Protein AF-A0A8R1E950-F1 (afdb_monomer_lite)

Foldseek 3Di:
DPPLVVVVVVVPDPDSVVSVLVVLVVDQKDFAWDADPVGDIDGQFIKGWAFDDDDDQDPVLVVDDDPVVSVVSVVVSVVVVVCCVVPPPGTDIGTQWGQDPNDIAGDDDRDPVVLVVVLVPDDPVVNVVVVVVCCVRPVDDD

Structure (mmCIF, N/CA/C/O backbone):
data_AF-A0A8R1E950-F1
#
_entry.id   AF-A0A8R1E950-F1
#
loop_
_atom_site.group_PDB
_atom_site.id
_atom_site.type_symbol
_atom_site.label_atom_id
_atom_site.label_alt_id
_atom_site.label_comp_id
_atom_site.label_asym_id
_atom_site.label_entity_id
_atom_site.label_seq_id
_atom_site.pdbx_PDB_ins_code
_atom_site.Cartn_x
_atom_site.Cartn_y
_atom_site.Cartn_z
_atom_site.occupancy
_atom_site.B_iso_or_equiv
_atom_site.auth_seq_id
_atom_site.auth_comp_id
_atom_site.auth_asym_id
_atom_site.auth_atom_id
_atom_site.pdbx_PDB_model_num
ATOM 1 N N . MET A 1 1 ? -8.400 9.893 -4.480 1.00 47.25 1 MET A N 1
ATOM 2 C CA . MET A 1 1 ? -8.849 10.950 -5.426 1.00 47.25 1 MET A CA 1
ATOM 3 C C . MET A 1 1 ? -9.163 12.316 -4.786 1.00 47.25 1 MET A C 1
ATOM 5 O O . MET A 1 1 ? -9.487 13.234 -5.526 1.00 47.25 1 MET A O 1
ATOM 9 N N . SER A 1 2 ? -9.048 12.516 -3.461 1.00 56.31 2 SER A N 1
ATOM 10 C CA . SER A 1 2 ? -9.274 13.847 -2.852 1.00 56.31 2 SER A CA 1
ATOM 11 C C . SER A 1 2 ? -7.984 14.655 -2.662 1.00 56.31 2 SER A C 1
ATOM 13 O O . SER A 1 2 ? -7.975 15.845 -2.946 1.00 56.31 2 SER A O 1
ATOM 15 N N . LEU A 1 3 ? -6.888 14.024 -2.225 1.00 56.16 3 LEU A N 1
ATOM 16 C CA . LEU A 1 3 ? -5.656 14.736 -1.859 1.00 56.16 3 LEU A CA 1
ATOM 17 C C . LEU A 1 3 ? -4.929 15.334 -3.076 1.00 56.16 3 LEU A C 1
ATOM 19 O O . LEU A 1 3 ? -4.612 16.517 -3.070 1.00 56.16 3 LEU A O 1
ATOM 23 N N . ARG A 1 4 ? -4.790 14.556 -4.160 1.00 49.69 4 ARG A N 1
ATOM 24 C CA . ARG A 1 4 ? -4.280 15.016 -5.466 1.00 49.69 4 ARG A CA 1
ATOM 25 C C . ARG A 1 4 ? -4.994 16.287 -5.948 1.00 49.69 4 ARG A C 1
ATOM 27 O O . ARG A 1 4 ? -4.354 17.270 -6.301 1.00 49.69 4 ARG A O 1
ATOM 34 N N . ASN A 1 5 ? -6.327 16.285 -5.920 1.00 52.12 5 ASN A N 1
ATOM 35 C CA . ASN A 1 5 ? -7.134 17.411 -6.399 1.00 52.12 5 ASN A CA 1
ATOM 36 C C . ASN A 1 5 ? -7.029 18.638 -5.483 1.00 52.12 5 ASN A C 1
ATOM 38 O O . ASN A 1 5 ? -7.085 19.768 -5.967 1.00 52.12 5 ASN A O 1
ATOM 42 N N . SER A 1 6 ? -6.867 18.427 -4.174 1.00 59.47 6 SER A N 1
ATOM 43 C CA . SER A 1 6 ? -6.615 19.509 -3.220 1.00 59.47 6 SER A CA 1
ATOM 44 C C . SER A 1 6 ? -5.232 20.140 -3.419 1.00 59.47 6 SER A C 1
ATOM 46 O O . SER A 1 6 ? -5.140 21.362 -3.406 1.00 59.47 6 SER A O 1
ATOM 48 N N . LEU A 1 7 ? -4.189 19.338 -3.673 1.00 56.56 7 LEU A N 1
ATOM 49 C CA . LEU A 1 7 ? -2.809 19.809 -3.887 1.00 56.56 7 LEU A CA 1
ATOM 50 C C . LEU A 1 7 ? -2.615 20.529 -5.230 1.00 56.56 7 LEU A C 1
ATOM 52 O O . LEU A 1 7 ? -1.875 21.506 -5.308 1.00 56.56 7 LEU A O 1
ATOM 56 N N . MET A 1 8 ? -3.328 20.108 -6.277 1.00 55.84 8 MET A N 1
ATOM 57 C CA . MET A 1 8 ? -3.343 20.833 -7.553 1.00 55.84 8 MET A CA 1
ATOM 58 C C . MET A 1 8 ? -4.045 22.195 -7.428 1.00 55.84 8 MET A C 1
ATOM 60 O O . MET A 1 8 ? -3.620 23.179 -8.029 1.00 55.84 8 MET A O 1
ATOM 64 N N . LYS A 1 9 ? -5.109 22.288 -6.616 1.00 54.16 9 LYS A N 1
ATOM 65 C CA . LYS A 1 9 ? -5.869 23.536 -6.419 1.00 54.16 9 LYS A CA 1
ATOM 66 C C . LYS A 1 9 ? -5.160 24.575 -5.551 1.00 54.16 9 LYS A C 1
ATOM 68 O O . LYS A 1 9 ? -5.502 25.750 -5.655 1.00 54.16 9 LYS A O 1
ATOM 73 N N . THR A 1 10 ? -4.194 24.185 -4.720 1.00 57.56 10 THR A N 1
ATOM 74 C CA . THR A 1 10 ? -3.394 25.128 -3.918 1.00 57.56 10 THR A CA 1
ATOM 75 C C . THR A 1 10 ? -2.266 25.793 -4.713 1.00 57.56 10 THR A C 1
ATOM 77 O O . THR A 1 10 ? -1.572 26.646 -4.167 1.00 57.56 10 THR A O 1
ATOM 80 N N . GLY A 1 11 ? -2.088 25.452 -5.998 1.00 50.47 11 GLY A N 1
ATOM 81 C CA . GLY A 1 11 ? -1.114 26.097 -6.887 1.00 50.47 11 GLY A CA 1
ATOM 82 C C . GLY A 1 11 ? 0.348 25.738 -6.601 1.00 50.47 11 GLY A C 1
ATOM 83 O O . GLY A 1 11 ? 1.245 26.390 -7.128 1.00 50.47 11 GLY A O 1
ATOM 84 N N . MET A 1 12 ? 0.603 24.717 -5.774 1.00 50.34 12 MET A N 1
ATOM 85 C CA . MET A 1 12 ? 1.962 24.318 -5.390 1.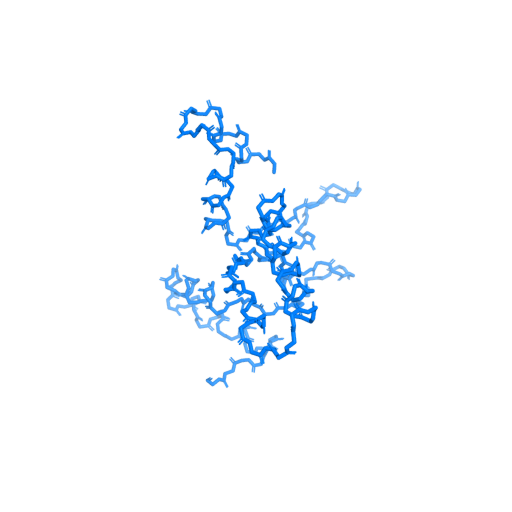00 50.34 12 MET A CA 1
ATOM 86 C C . MET A 1 12 ? 2.691 23.480 -6.453 1.00 50.34 12 MET A C 1
ATOM 88 O O . MET A 1 12 ? 3.914 23.387 -6.386 1.00 50.34 12 MET A O 1
ATOM 92 N N . PHE A 1 13 ? 1.995 22.911 -7.447 1.00 47.47 13 PHE A N 1
ATOM 93 C CA . PHE A 1 13 ? 2.601 22.010 -8.437 1.00 47.47 13 PHE 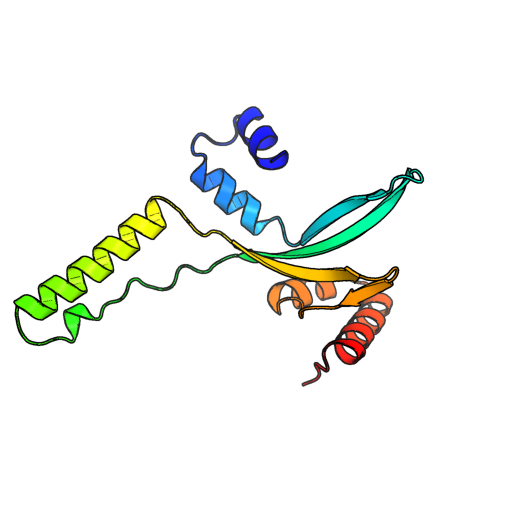A CA 1
ATOM 94 C C . PHE A 1 13 ? 2.055 22.248 -9.851 1.00 47.47 13 PHE A C 1
ATOM 96 O O . PHE A 1 13 ? 0.849 22.374 -10.044 1.00 47.47 13 PHE A O 1
ATOM 103 N N . HIS A 1 14 ? 2.960 22.310 -10.834 1.00 54.31 14 HIS A N 1
ATOM 104 C CA . HIS A 1 14 ? 2.637 22.441 -12.264 1.00 54.31 14 HIS A CA 1
ATOM 105 C C . HIS A 1 14 ? 2.701 21.096 -13.018 1.00 54.31 14 HIS A C 1
ATOM 107 O O . HIS A 1 14 ? 2.312 21.044 -14.181 1.00 54.31 14 HIS A O 1
ATOM 113 N N . ASP A 1 15 ? 3.169 20.025 -12.367 1.00 62.06 15 ASP A N 1
ATOM 114 C CA . ASP A 1 15 ? 3.357 18.690 -12.949 1.00 62.06 15 ASP A CA 1
ATOM 115 C C . ASP A 1 15 ? 2.627 17.642 -12.095 1.00 62.06 15 ASP A C 1
ATOM 117 O O . ASP A 1 15 ? 2.916 17.488 -10.903 1.00 62.06 15 ASP A O 1
ATOM 121 N N . GLU A 1 16 ? 1.656 16.948 -12.695 1.00 61.41 16 GLU A N 1
ATOM 122 C CA . GLU A 1 16 ? 0.844 15.931 -12.014 1.00 61.41 16 GLU A CA 1
ATOM 123 C C . GLU A 1 16 ? 1.690 14.740 -11.531 1.00 61.41 16 GLU A C 1
ATOM 125 O O . GLU A 1 16 ? 1.380 14.167 -10.488 1.00 61.41 16 GLU A O 1
ATOM 130 N N . THR A 1 17 ? 2.785 14.418 -12.227 1.00 63.62 17 THR A N 1
ATOM 131 C CA . THR A 1 17 ? 3.653 13.265 -11.927 1.00 63.62 17 THR A CA 1
ATOM 132 C C . THR A 1 17 ? 4.419 13.470 -10.621 1.00 63.62 17 THR A C 1
ATOM 134 O O . THR A 1 17 ? 4.463 12.590 -9.764 1.00 63.62 17 THR A O 1
ATOM 137 N N . ILE A 1 18 ? 4.960 14.678 -10.429 1.00 64.12 18 ILE A N 1
ATOM 138 C CA . ILE A 1 18 ? 5.711 15.058 -9.222 1.00 64.12 18 ILE A CA 1
ATOM 139 C C . ILE A 1 18 ? 4.775 15.116 -8.010 1.00 64.12 18 ILE A C 1
ATOM 141 O O . ILE A 1 18 ? 5.135 14.684 -6.915 1.00 64.12 18 ILE A O 1
ATOM 145 N N . ALA A 1 19 ? 3.556 15.627 -8.201 1.00 62.00 19 ALA A N 1
ATOM 146 C CA . ALA A 1 19 ? 2.552 15.654 -7.144 1.00 62.00 19 ALA A CA 1
ATOM 147 C C . ALA A 1 19 ? 2.147 14.235 -6.710 1.00 62.00 19 ALA A C 1
ATOM 149 O O . ALA A 1 19 ? 1.918 13.998 -5.525 1.00 62.00 19 ALA A O 1
ATOM 150 N N . GLU A 1 20 ? 2.075 13.281 -7.640 1.00 64.94 20 GLU A N 1
ATOM 151 C CA . GLU A 1 20 ? 1.733 11.893 -7.332 1.00 64.94 20 GLU A CA 1
ATOM 152 C C . GLU A 1 20 ? 2.869 11.159 -6.604 1.00 64.94 20 GLU A C 1
ATOM 154 O O . GLU A 1 20 ? 2.617 10.538 -5.571 1.00 64.94 20 GLU A O 1
ATOM 159 N N . GLU A 1 21 ? 4.121 11.316 -7.048 1.00 65.69 21 GLU A N 1
ATOM 160 C CA . GLU A 1 21 ? 5.304 10.786 -6.347 1.00 65.69 21 GLU A CA 1
ATOM 161 C C . GLU A 1 21 ? 5.410 11.308 -4.907 1.00 65.69 21 GLU A C 1
ATOM 163 O O . GLU A 1 21 ? 5.678 10.549 -3.972 1.00 65.69 21 GLU A O 1
ATOM 168 N N . GLN A 1 22 ? 5.167 12.604 -4.696 1.00 61.94 22 GLN A N 1
ATOM 169 C CA . GLN A 1 22 ? 5.202 13.187 -3.354 1.00 61.94 22 GLN A CA 1
ATOM 170 C C . GLN A 1 22 ? 4.059 12.683 -2.470 1.00 61.94 22 GLN A C 1
ATOM 172 O O . GLN A 1 22 ? 4.260 12.456 -1.280 1.00 61.94 22 GLN A O 1
ATOM 177 N N . VAL A 1 23 ? 2.870 12.468 -3.034 1.00 64.69 23 VAL A N 1
ATOM 178 C CA . VAL A 1 23 ? 1.719 11.953 -2.281 1.00 64.69 23 VAL A CA 1
ATOM 179 C C . VAL A 1 23 ? 1.915 10.492 -1.880 1.00 64.69 23 VAL A C 1
ATOM 181 O O . VAL A 1 23 ? 1.592 10.131 -0.749 1.00 64.69 23 VAL A O 1
ATOM 184 N N . VAL A 1 24 ? 2.467 9.659 -2.766 1.00 65.81 24 VAL A N 1
ATOM 185 C CA . VAL A 1 24 ? 2.732 8.240 -2.480 1.00 65.81 24 VAL A CA 1
ATOM 186 C C . VAL A 1 24 ? 3.725 8.072 -1.333 1.00 65.81 24 VAL A C 1
ATOM 188 O O . VAL A 1 24 ? 3.533 7.208 -0.485 1.00 65.81 24 VAL A O 1
ATOM 191 N N . ASN A 1 25 ? 4.742 8.930 -1.254 1.00 63.75 25 ASN A N 1
ATOM 192 C CA . ASN A 1 25 ? 5.730 8.869 -0.176 1.00 63.75 25 ASN A CA 1
ATOM 193 C C . ASN A 1 25 ? 5.176 9.260 1.203 1.00 63.75 25 ASN A C 1
ATOM 195 O O . ASN A 1 25 ? 5.786 8.917 2.210 1.00 63.75 25 ASN A O 1
ATOM 199 N N . VAL A 1 26 ? 4.042 9.965 1.259 1.00 68.88 26 VAL A N 1
ATOM 200 C CA . VAL A 1 26 ? 3.431 10.444 2.513 1.00 68.88 26 VAL A CA 1
ATOM 201 C C . VAL A 1 26 ? 2.271 9.549 2.969 1.00 68.88 26 VAL A C 1
ATOM 203 O O . VAL A 1 26 ? 1.903 9.545 4.144 1.00 68.88 26 VAL A O 1
ATOM 206 N N . LEU A 1 27 ? 1.669 8.780 2.060 1.00 76.31 27 LEU A N 1
ATOM 207 C CA . LEU A 1 27 ? 0.566 7.878 2.381 1.00 76.31 27 LEU A CA 1
ATOM 208 C C . LEU A 1 27 ? 1.096 6.492 2.755 1.00 76.31 27 LEU A C 1
ATOM 210 O O . LEU A 1 27 ? 1.330 5.669 1.881 1.00 76.31 27 LEU A O 1
ATOM 214 N N . ASN A 1 28 ? 1.208 6.209 4.053 1.00 84.88 28 ASN A N 1
ATOM 215 C CA . ASN A 1 28 ? 1.601 4.877 4.528 1.00 84.88 28 ASN A CA 1
ATOM 216 C C . ASN A 1 28 ? 0.437 3.865 4.469 1.00 84.88 28 ASN A C 1
ATOM 218 O O . ASN A 1 28 ? 0.625 2.722 4.052 1.00 84.88 28 ASN A O 1
ATOM 222 N N . PHE A 1 29 ? -0.782 4.289 4.833 1.00 89.81 29 PHE A N 1
ATOM 223 C CA . PHE A 1 29 ? -1.964 3.421 4.880 1.00 89.81 29 PHE A CA 1
ATOM 224 C C . PHE A 1 29 ? -3.219 4.082 4.290 1.00 89.81 29 PHE A C 1
ATOM 226 O O . PHE A 1 29 ? -3.501 5.254 4.538 1.00 89.81 29 PHE A O 1
ATOM 233 N N . ASP A 1 30 ? -4.013 3.289 3.573 1.00 89.75 30 ASP A N 1
ATOM 234 C CA . ASP A 1 30 ? -5.369 3.590 3.116 1.00 89.75 30 ASP A CA 1
ATOM 235 C C . ASP A 1 30 ? -6.388 2.788 3.943 1.00 89.75 30 ASP A C 1
ATOM 237 O O . ASP A 1 30 ? -6.349 1.554 3.997 1.00 89.75 30 ASP A O 1
ATOM 241 N N . ILE A 1 31 ? -7.305 3.496 4.607 1.00 93.62 31 ILE A N 1
ATOM 242 C CA . ILE A 1 31 ? -8.354 2.901 5.444 1.00 93.62 31 ILE A CA 1
ATOM 243 C C . ILE A 1 31 ? -9.678 2.981 4.687 1.00 93.62 31 ILE A C 1
ATOM 245 O O . ILE A 1 31 ? -10.259 4.058 4.530 1.00 93.62 31 ILE A O 1
ATOM 249 N N . HIS A 1 32 ? -10.189 1.830 4.248 1.00 93.38 32 HIS A N 1
ATOM 250 C CA . HIS A 1 32 ? -11.441 1.769 3.507 1.00 93.38 32 HIS A CA 1
ATOM 251 C C . HIS A 1 32 ? -12.626 1.592 4.458 1.00 93.38 32 HIS A C 1
ATOM 253 O O . HIS A 1 32 ? -12.840 0.512 5.009 1.00 93.38 32 HIS A O 1
ATOM 259 N N . LEU A 1 33 ? -13.414 2.650 4.650 1.00 93.75 33 LEU A N 1
ATOM 260 C CA . LEU A 1 33 ? -14.608 2.623 5.493 1.00 93.75 33 LEU A CA 1
ATOM 261 C C . LEU A 1 33 ? -15.862 2.326 4.664 1.00 93.75 33 LEU A C 1
ATOM 263 O O . LEU A 1 33 ? -16.122 2.990 3.660 1.00 93.75 33 LEU A O 1
ATOM 267 N N . LYS A 1 34 ? -16.689 1.395 5.137 1.00 92.94 34 LYS A N 1
ATOM 268 C CA . LYS A 1 34 ? -17.958 1.021 4.510 1.00 92.94 34 LYS A CA 1
ATOM 269 C C . LYS A 1 34 ? -19.120 1.215 5.472 1.00 92.94 34 LYS A C 1
ATOM 271 O O . LYS A 1 34 ? -18.956 1.187 6.690 1.00 92.94 34 LYS A O 1
ATOM 276 N N . LYS A 1 35 ? -20.304 1.442 4.907 1.00 93.44 35 LYS A N 1
ATOM 277 C CA . LYS A 1 35 ? -21.574 1.507 5.630 1.00 93.44 35 LYS A CA 1
ATOM 278 C C . LYS A 1 35 ? -22.447 0.344 5.164 1.00 93.44 35 LYS A C 1
ATOM 280 O O . LYS A 1 35 ? -22.614 0.177 3.957 1.00 93.44 35 LYS A O 1
ATOM 285 N N . ASP A 1 36 ? -22.964 -0.455 6.091 1.00 88.31 36 ASP A N 1
ATOM 286 C CA . ASP A 1 36 ? -23.944 -1.497 5.766 1.00 88.31 36 ASP A CA 1
ATOM 287 C C . ASP A 1 36 ? -25.365 -0.925 5.603 1.00 88.31 36 ASP A C 1
ATOM 289 O O . ASP A 1 36 ? -25.617 0.273 5.782 1.00 88.31 36 ASP A O 1
ATOM 293 N N . PHE A 1 37 ? -26.303 -1.796 5.227 1.00 87.19 37 PHE A N 1
ATOM 294 C CA . PHE A 1 37 ? -27.712 -1.444 5.049 1.00 87.19 37 PHE A CA 1
ATOM 295 C C . PHE A 1 37 ? -28.396 -1.037 6.365 1.00 87.19 37 PHE A C 1
ATOM 297 O O . PHE A 1 37 ? -29.297 -0.201 6.338 1.00 87.19 37 PHE A O 1
ATOM 304 N N . ASP A 1 38 ? -27.918 -1.544 7.505 1.00 89.12 38 ASP A N 1
ATOM 305 C CA . ASP A 1 38 ? -28.380 -1.183 8.854 1.00 89.12 38 ASP A CA 1
ATOM 306 C C . ASP A 1 38 ? -27.798 0.155 9.346 1.00 89.12 38 ASP A C 1
ATOM 308 O O . ASP A 1 38 ? -28.143 0.672 10.410 1.00 89.12 38 ASP A O 1
ATOM 312 N N . GLY A 1 39 ? -26.907 0.748 8.554 1.00 90.25 39 GLY A N 1
ATOM 313 C CA . GLY A 1 39 ? -26.299 2.042 8.791 1.00 90.25 39 GLY A CA 1
ATOM 314 C C . GLY A 1 39 ? -25.065 2.037 9.685 1.00 90.25 39 GLY A C 1
ATOM 315 O O . GLY A 1 39 ? -24.541 3.118 9.981 1.00 90.25 39 GLY A O 1
ATOM 316 N N . ARG A 1 40 ? -24.561 0.864 10.070 1.00 90.19 40 ARG A N 1
ATOM 317 C CA . ARG A 1 40 ? -23.318 0.711 10.826 1.00 90.19 40 ARG A CA 1
ATOM 318 C C . ARG A 1 40 ? -22.132 0.963 9.908 1.00 90.19 40 ARG A C 1
ATOM 320 O O . ARG A 1 40 ? -22.105 0.538 8.754 1.00 90.19 40 ARG A O 1
ATOM 327 N N . ARG A 1 41 ? -21.140 1.682 10.433 1.00 94.06 41 ARG A N 1
ATOM 328 C CA . ARG A 1 41 ? -19.869 1.921 9.747 1.00 94.06 41 ARG A CA 1
ATOM 329 C C . ARG A 1 41 ? -18.818 0.974 10.294 1.00 94.06 41 ARG A C 1
ATOM 331 O O . ARG A 1 41 ? -18.699 0.837 11.507 1.00 94.06 41 ARG A O 1
ATOM 338 N N . TYR A 1 42 ? -18.057 0.366 9.403 1.00 93.06 42 TYR A N 1
ATOM 339 C CA . TYR A 1 42 ? -16.940 -0.502 9.748 1.00 93.06 42 TYR A CA 1
ATOM 340 C C . TYR A 1 42 ? -15.814 -0.311 8.741 1.00 93.06 42 TYR A C 1
ATOM 342 O O . TYR A 1 42 ? -16.028 0.172 7.625 1.00 93.06 42 TYR A O 1
ATOM 350 N N . ILE A 1 43 ? -14.602 -0.664 9.151 1.00 95.38 43 ILE A N 1
ATOM 351 C CA . ILE A 1 43 ? -13.446 -0.663 8.262 1.00 95.38 43 ILE A CA 1
ATOM 352 C C . ILE A 1 43 ? -13.538 -1.951 7.445 1.00 95.38 43 ILE A C 1
ATOM 354 O O . 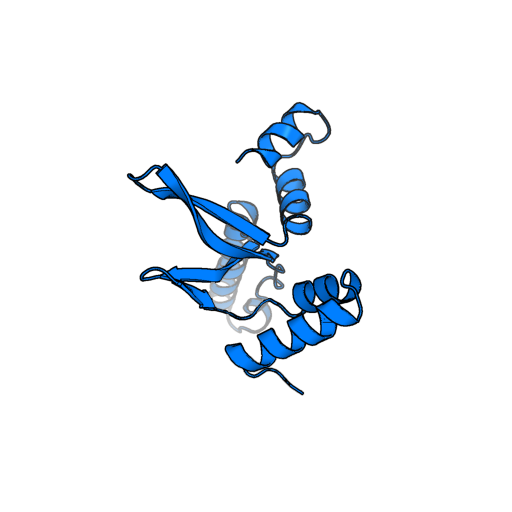ILE A 1 43 ? -13.486 -3.037 8.002 1.00 95.38 43 ILE A O 1
ATOM 358 N N . GLU A 1 44 ? -13.733 -1.862 6.135 1.00 95.44 44 GLU A N 1
ATOM 359 C CA . GLU A 1 44 ? -13.745 -3.050 5.273 1.00 95.44 44 GLU A CA 1
ATOM 360 C C . GLU A 1 44 ? -12.334 -3.624 5.140 1.00 95.44 44 GLU A C 1
ATOM 362 O O . GLU A 1 44 ? -12.153 -4.839 5.148 1.00 95.44 44 GLU A O 1
ATOM 367 N N . ARG A 1 45 ? -11.329 -2.748 5.039 1.00 95.81 45 ARG A N 1
ATOM 368 C CA . ARG A 1 45 ? -9.917 -3.128 4.976 1.00 95.81 45 ARG A CA 1
ATOM 369 C C . ARG A 1 45 ? -8.984 -1.978 5.339 1.00 95.81 45 ARG A C 1
ATOM 371 O O . ARG A 1 45 ? -9.326 -0.809 5.153 1.00 95.81 45 ARG A O 1
ATOM 378 N N . ILE A 1 46 ? -7.790 -2.337 5.794 1.00 95.19 46 ILE A N 1
ATOM 379 C CA . ILE A 1 46 ? -6.634 -1.449 5.934 1.00 95.19 46 ILE A CA 1
ATOM 380 C C . ILE A 1 46 ? -5.584 -1.925 4.939 1.00 95.19 46 ILE A C 1
ATOM 382 O O . ILE A 1 46 ? -5.202 -3.096 4.948 1.00 95.19 46 ILE A O 1
ATOM 386 N N . THR A 1 47 ? -5.140 -1.019 4.078 1.00 94.44 47 THR A N 1
ATOM 387 C CA . THR A 1 47 ? -4.211 -1.307 2.983 1.00 94.44 47 THR A CA 1
ATOM 388 C C . THR A 1 47 ? -2.957 -0.489 3.178 1.00 94.44 47 THR A C 1
ATOM 390 O O . THR A 1 47 ? -3.031 0.723 3.314 1.00 94.44 47 THR A O 1
ATOM 393 N N . GLU A 1 48 ? -1.810 -1.137 3.195 1.00 92.94 48 GLU A N 1
ATOM 394 C CA . GLU A 1 48 ? -0.521 -0.472 3.134 1.00 92.94 48 GLU A CA 1
ATOM 395 C C . GLU A 1 48 ? -0.229 -0.050 1.690 1.00 92.94 48 GLU A C 1
ATOM 397 O O . GLU A 1 48 ? -0.421 -0.833 0.756 1.00 92.94 48 GLU A O 1
ATOM 402 N N . CYS A 1 49 ? 0.233 1.183 1.506 1.00 90.38 49 CYS A N 1
ATOM 403 C CA . CYS A 1 49 ? 0.725 1.673 0.223 1.00 90.38 49 CYS A CA 1
ATOM 404 C C . CYS A 1 49 ? 2.250 1.542 0.220 1.00 90.38 49 CYS A C 1
ATOM 406 O O . CYS A 1 49 ? 2.938 2.340 0.850 1.00 90.38 49 CYS A O 1
ATOM 408 N N . ILE A 1 50 ? 2.783 0.525 -0.459 1.00 88.44 50 ILE A N 1
ATOM 409 C CA . ILE A 1 50 ? 4.227 0.268 -0.512 1.00 88.44 50 ILE A CA 1
ATOM 410 C C . ILE A 1 50 ? 4.800 1.009 -1.723 1.00 88.44 50 ILE A C 1
ATOM 412 O O . ILE A 1 50 ? 4.444 0.655 -2.850 1.00 88.44 50 ILE A O 1
ATOM 416 N N . PRO A 1 51 ? 5.669 2.020 -1.552 1.00 85.25 51 PRO A N 1
ATOM 417 C CA . PRO A 1 51 ? 6.272 2.706 -2.687 1.00 85.25 51 PRO A CA 1
ATOM 418 C C . PRO A 1 51 ? 7.077 1.731 -3.543 1.00 85.25 51 PRO A C 1
ATOM 420 O O . PRO A 1 51 ? 7.803 0.881 -3.029 1.00 85.25 51 PRO A O 1
ATOM 423 N N . THR A 1 52 ? 6.929 1.831 -4.860 1.00 83.62 52 THR A N 1
ATOM 424 C CA . THR A 1 52 ? 7.672 0.985 -5.794 1.00 83.62 52 THR A CA 1
ATOM 425 C C . THR A 1 52 ? 9.03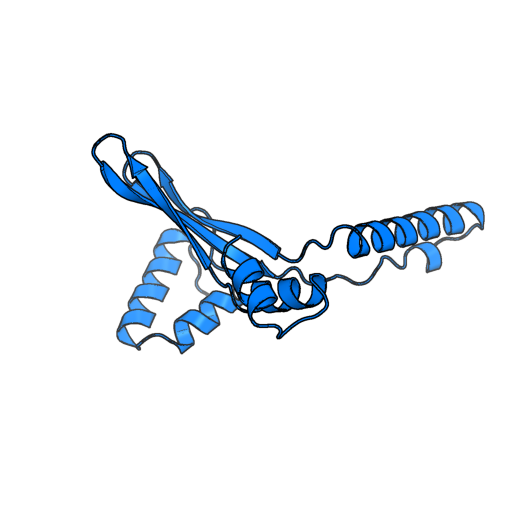3 1.607 -6.069 1.00 83.62 52 THR A C 1
ATOM 427 O O . THR A 1 52 ? 9.125 2.711 -6.603 1.00 83.62 52 THR A O 1
ATOM 430 N N . GLU A 1 53 ? 10.105 0.884 -5.751 1.00 75.81 53 GLU A N 1
ATOM 431 C CA . GLU A 1 53 ? 11.444 1.267 -6.189 1.00 75.81 53 GLU A CA 1
ATOM 432 C C . GLU A 1 53 ? 11.629 0.919 -7.670 1.00 75.81 53 GLU A C 1
ATOM 434 O O . GLU A 1 53 ? 11.424 -0.219 -8.106 1.00 75.81 53 GLU A O 1
ATOM 439 N N . LEU A 1 54 ? 12.032 1.906 -8.471 1.00 72.06 54 LEU A N 1
ATOM 440 C CA . LEU A 1 54 ? 12.344 1.686 -9.878 1.00 72.06 54 LEU A CA 1
ATOM 441 C C . LEU A 1 54 ? 13.669 0.926 -9.991 1.00 72.06 54 LEU A C 1
ATOM 443 O O . LEU A 1 54 ? 14.749 1.512 -9.921 1.00 72.06 54 LEU A O 1
ATOM 447 N N . ALA A 1 55 ? 13.589 -0.385 -10.223 1.00 77.88 55 ALA A N 1
ATOM 448 C CA . ALA A 1 55 ? 14.763 -1.195 -10.532 1.00 77.88 55 ALA A CA 1
ATOM 449 C C . ALA A 1 55 ? 15.498 -0.642 -11.770 1.00 77.88 55 ALA A C 1
ATOM 451 O O . ALA A 1 55 ? 14.845 -0.114 -12.674 1.00 77.88 55 ALA A O 1
ATOM 452 N N . PRO A 1 56 ? 16.827 -0.786 -11.889 1.00 82.88 56 PRO A N 1
ATOM 453 C CA . PRO A 1 56 ? 17.540 -0.388 -13.100 1.00 82.88 56 PRO A CA 1
ATOM 454 C C . PRO A 1 56 ? 16.932 -1.039 -14.349 1.00 82.88 56 PRO A C 1
ATOM 456 O O . PRO A 1 56 ? 16.477 -2.183 -14.301 1.00 82.88 56 PRO A O 1
ATOM 459 N N . LEU A 1 57 ? 16.926 -0.317 -15.472 1.00 85.12 57 LEU A N 1
ATOM 460 C CA . LEU A 1 57 ? 16.510 -0.892 -16.752 1.00 85.12 57 LEU A CA 1
ATOM 461 C C . LEU A 1 57 ? 17.382 -2.114 -17.093 1.00 85.12 57 LEU A C 1
ATOM 463 O O . LEU A 1 57 ? 18.598 -2.061 -16.868 1.00 85.12 57 LEU A O 1
ATOM 467 N N . PRO A 1 58 ? 16.814 -3.185 -17.678 1.00 85.19 58 PRO A N 1
ATOM 468 C CA . PRO A 1 58 ? 17.592 -4.357 -18.049 1.00 85.19 58 PRO A CA 1
ATOM 469 C C . PRO A 1 58 ? 18.736 -4.000 -18.999 1.00 85.19 58 PRO A C 1
ATOM 471 O O . PRO A 1 58 ? 18.534 -3.370 -20.039 1.00 85.19 58 PRO A O 1
ATOM 474 N N . ASP A 1 59 ? 19.944 -4.458 -18.673 1.00 85.81 59 ASP A N 1
ATOM 475 C CA . ASP A 1 59 ? 21.151 -4.233 -19.475 1.00 85.81 59 ASP A CA 1
ATOM 476 C C . ASP A 1 59 ? 21.554 -5.452 -20.319 1.00 85.81 59 ASP A C 1
ATOM 478 O O . ASP A 1 59 ? 22.665 -5.524 -20.850 1.00 85.81 59 ASP A O 1
ATOM 482 N N . ASN A 1 60 ? 20.632 -6.407 -20.470 1.00 85.06 60 ASN A N 1
ATOM 483 C CA . ASN A 1 60 ? 20.867 -7.715 -21.079 1.00 85.06 60 ASN A CA 1
ATOM 484 C C . ASN A 1 60 ? 21.428 -7.622 -22.505 1.00 85.06 60 ASN A C 1
ATOM 486 O O . ASN A 1 60 ? 22.262 -8.443 -22.881 1.00 85.06 60 ASN A O 1
ATOM 490 N N . TYR A 1 61 ? 21.074 -6.583 -23.271 1.00 84.56 61 TYR A N 1
ATOM 491 C CA . TYR A 1 61 ? 21.623 -6.335 -24.611 1.00 84.56 61 TYR A CA 1
ATOM 492 C C . TYR A 1 61 ? 23.161 -6.188 -24.631 1.00 84.56 61 TYR A C 1
ATOM 494 O O . TYR A 1 61 ? 23.787 -6.390 -25.671 1.00 84.56 61 TYR A O 1
ATOM 502 N N . LYS A 1 62 ? 23.805 -5.851 -23.503 1.00 86.19 62 LYS A N 1
ATOM 503 C CA . LYS A 1 62 ? 25.274 -5.771 -23.395 1.00 86.19 62 LYS 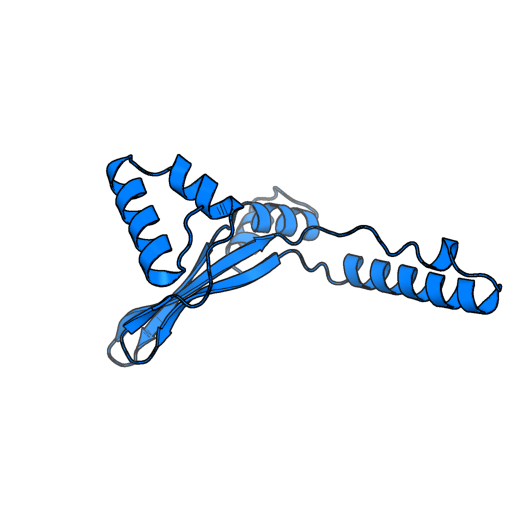A CA 1
ATOM 504 C C . LYS A 1 62 ? 25.945 -7.144 -23.339 1.00 86.19 62 LYS A C 1
ATOM 506 O O . LYS A 1 62 ? 27.120 -7.249 -23.673 1.00 86.19 62 LYS A O 1
ATOM 511 N N . LYS A 1 63 ? 25.214 -8.174 -22.902 1.00 86.38 63 LYS A N 1
ATOM 512 C CA . LYS A 1 63 ? 25.731 -9.524 -22.615 1.00 86.38 63 LYS A CA 1
ATOM 513 C C . LYS A 1 63 ? 25.496 -10.513 -23.762 1.00 86.38 63 LYS A C 1
ATOM 515 O O . LYS A 1 63 ? 25.981 -11.637 -23.701 1.00 86.38 63 LYS A O 1
ATOM 520 N N . VAL A 1 64 ? 24.761 -10.108 -24.799 1.00 86.25 64 VAL A N 1
ATOM 521 C CA . VAL A 1 64 ? 24.360 -10.980 -25.909 1.00 86.25 64 VAL A CA 1
ATOM 522 C C . VAL A 1 64 ? 25.250 -10.767 -27.134 1.00 86.25 64 VAL A C 1
ATOM 524 O O . VAL A 1 64 ? 25.583 -9.638 -27.500 1.00 86.25 64 VAL A O 1
ATOM 527 N N . ILE A 1 65 ? 25.629 -11.878 -27.768 1.00 83.56 65 ILE A N 1
ATOM 528 C CA . ILE A 1 65 ? 26.414 -11.918 -29.005 1.00 83.56 65 ILE A CA 1
ATOM 529 C C . ILE A 1 65 ? 25.453 -12.030 -30.196 1.00 83.56 65 ILE A C 1
ATOM 531 O O . ILE A 1 65 ? 24.460 -12.757 -30.141 1.00 83.56 65 ILE A O 1
ATOM 535 N N . GLY A 1 66 ? 25.770 -11.332 -31.285 1.00 86.19 66 GLY A N 1
ATOM 536 C CA . GLY A 1 66 ? 24.943 -11.284 -32.491 1.00 86.19 66 GLY A CA 1
ATOM 537 C C . GLY A 1 66 ? 24.087 -10.021 -32.543 1.00 86.19 66 GLY A C 1
ATOM 538 O O . GLY A 1 66 ? 23.434 -9.646 -31.572 1.00 86.19 66 GLY A O 1
ATOM 539 N N . LEU A 1 67 ? 24.127 -9.343 -33.691 1.00 83.56 67 LEU A N 1
ATOM 540 C CA . LEU A 1 67 ? 23.504 -8.035 -33.887 1.00 83.56 67 LEU A CA 1
ATOM 541 C C . LEU A 1 67 ? 21.976 -8.088 -33.717 1.00 83.56 67 LEU A C 1
ATOM 543 O O . LEU A 1 67 ? 21.410 -7.229 -33.053 1.00 83.56 67 LEU A O 1
ATOM 547 N N . GLU A 1 68 ? 21.332 -9.117 -34.267 1.00 86.75 68 GLU A N 1
ATOM 548 C CA . GLU A 1 68 ? 19.876 -9.310 -34.221 1.00 86.75 68 GLU A CA 1
ATOM 549 C C . GLU A 1 68 ? 19.364 -9.510 -32.787 1.00 86.75 68 GLU A C 1
ATOM 551 O O . GLU A 1 68 ? 18.542 -8.730 -32.310 1.00 86.75 68 GLU A O 1
ATOM 556 N N . ASN A 1 69 ? 19.948 -10.455 -32.044 1.00 83.94 69 ASN A N 1
ATOM 557 C CA . ASN A 1 69 ? 19.592 -10.700 -30.642 1.00 83.94 69 ASN A CA 1
ATOM 558 C C . ASN A 1 69 ? 19.876 -9.480 -29.745 1.00 83.94 69 ASN A C 1
ATOM 560 O O . ASN A 1 69 ? 19.174 -9.230 -28.764 1.00 83.94 69 ASN A O 1
ATOM 564 N N . LYS A 1 70 ? 20.915 -8.701 -30.073 1.00 87.75 70 LYS A N 1
ATOM 565 C CA . LYS A 1 70 ? 21.229 -7.455 -29.369 1.00 87.75 70 LYS A CA 1
ATOM 566 C C . LYS A 1 70 ? 20.167 -6.385 -29.617 1.00 87.75 70 LYS A C 1
ATOM 568 O O . LYS A 1 70 ? 19.796 -5.695 -28.670 1.00 87.75 70 LYS A O 1
ATOM 573 N N . PHE A 1 71 ? 19.674 -6.261 -30.850 1.00 87.81 71 PHE A N 1
ATOM 574 C CA . PHE A 1 71 ? 18.568 -5.361 -31.175 1.00 87.81 71 PHE A CA 1
ATOM 575 C C . PHE A 1 71 ? 17.273 -5.778 -30.481 1.00 87.81 71 PHE A C 1
ATOM 577 O O . PHE A 1 71 ? 16.627 -4.918 -29.893 1.00 87.81 71 PHE A O 1
ATOM 584 N N . GLU A 1 72 ? 16.928 -7.068 -30.468 1.00 88.75 72 GLU A N 1
ATOM 585 C CA . GLU A 1 72 ? 15.746 -7.572 -29.752 1.00 88.75 72 GLU A CA 1
ATOM 586 C C . GLU A 1 72 ? 15.781 -7.170 -28.270 1.00 88.75 72 GLU A C 1
ATOM 588 O O . GLU A 1 72 ? 14.882 -6.487 -27.783 1.00 88.75 72 GLU A O 1
ATOM 593 N N . LYS A 1 73 ? 16.876 -7.489 -27.567 1.00 88.81 73 LYS A N 1
ATOM 594 C CA . LYS A 1 73 ? 17.025 -7.153 -26.141 1.00 88.81 73 LYS A CA 1
ATOM 595 C C . LYS A 1 73 ? 17.091 -5.650 -25.887 1.00 88.81 73 LYS A C 1
ATOM 597 O O . LYS A 1 73 ? 16.706 -5.203 -24.814 1.00 88.81 73 LYS A O 1
ATOM 602 N N . PHE A 1 74 ? 17.580 -4.867 -26.846 1.00 90.19 74 PHE A N 1
ATOM 603 C CA . PHE A 1 74 ? 17.550 -3.411 -26.761 1.00 90.19 74 PHE A CA 1
ATOM 604 C C . PHE A 1 74 ? 16.121 -2.868 -26.898 1.00 90.19 74 PHE A C 1
ATOM 606 O O . PHE A 1 74 ? 15.732 -1.991 -26.129 1.00 90.19 74 PHE A O 1
ATOM 613 N N . PHE A 1 75 ? 15.317 -3.402 -27.824 1.00 89.81 75 PHE A N 1
ATOM 614 C CA . PHE A 1 75 ? 13.908 -3.028 -27.953 1.00 89.81 75 PHE A CA 1
ATOM 615 C C . PHE A 1 75 ? 13.090 -3.418 -26.721 1.00 89.81 75 PHE A C 1
ATOM 617 O O . PHE A 1 75 ? 12.249 -2.624 -26.306 1.00 89.81 75 PHE A O 1
ATOM 624 N N . ASP A 1 76 ? 13.381 -4.560 -26.093 1.00 89.62 76 ASP A N 1
ATOM 625 C CA . ASP A 1 76 ? 12.791 -4.938 -24.802 1.00 89.62 76 ASP A CA 1
ATOM 626 C C . ASP A 1 76 ? 13.079 -3.874 -23.728 1.00 89.62 76 ASP A C 1
ATOM 628 O O . ASP A 1 76 ? 12.158 -3.374 -23.081 1.00 89.62 76 ASP A O 1
ATOM 632 N N . THR A 1 77 ? 14.345 -3.455 -23.588 1.00 90.00 77 THR A N 1
ATOM 633 C CA . THR A 1 77 ? 14.740 -2.391 -22.649 1.00 90.00 77 THR A CA 1
ATOM 634 C C . THR A 1 77 ? 14.035 -1.062 -22.957 1.00 90.00 77 THR A C 1
ATOM 636 O O . THR A 1 77 ? 13.566 -0.382 -22.043 1.00 90.00 77 THR A O 1
ATOM 639 N N . GLN A 1 78 ? 13.937 -0.680 -24.236 1.00 89.50 78 GLN A N 1
ATOM 640 C CA . GLN A 1 78 ? 13.258 0.554 -24.648 1.00 89.50 78 GLN A CA 1
ATOM 641 C C . GLN A 1 78 ? 11.753 0.499 -24.374 1.00 89.50 78 GLN A C 1
ATOM 643 O O . GLN A 1 78 ? 11.181 1.485 -23.913 1.00 89.50 78 GLN A O 1
ATOM 648 N N . ARG A 1 79 ? 11.109 -0.641 -24.637 1.00 87.88 79 ARG A N 1
ATOM 649 C CA . ARG A 1 79 ? 9.695 -0.860 -24.330 1.00 87.88 79 ARG A CA 1
ATOM 650 C C . ARG A 1 79 ? 9.433 -0.681 -22.840 1.00 87.88 79 ARG A C 1
ATOM 652 O O . ARG A 1 79 ? 8.526 0.061 -22.482 1.00 87.88 79 ARG A O 1
ATOM 659 N N . GLU A 1 80 ? 10.244 -1.305 -21.991 1.00 86.12 80 GLU A N 1
ATOM 660 C CA . GLU A 1 80 ? 10.097 -1.181 -20.541 1.00 86.12 80 GLU A CA 1
ATOM 661 C C . GLU A 1 80 ? 10.281 0.269 -20.066 1.00 86.12 80 GLU A C 1
ATOM 663 O O . GLU A 1 80 ? 9.523 0.745 -19.222 1.00 86.12 80 GLU A O 1
ATOM 668 N N . TYR A 1 81 ? 11.235 1.008 -20.644 1.00 86.19 81 TYR A N 1
ATOM 669 C CA . TYR A 1 81 ? 11.375 2.442 -20.383 1.00 86.19 81 TYR A CA 1
ATOM 670 C C . TYR A 1 81 ? 10.101 3.218 -20.742 1.00 86.19 81 TYR A C 1
ATOM 672 O O . TYR A 1 81 ? 9.590 3.972 -19.914 1.00 86.19 81 TYR A O 1
ATOM 680 N N . TYR A 1 82 ? 9.556 3.012 -21.945 1.00 85.50 82 TYR A N 1
ATOM 681 C CA . TYR A 1 82 ? 8.330 3.690 -22.366 1.00 85.50 82 TYR A CA 1
ATOM 682 C C . TYR A 1 82 ? 7.130 3.326 -21.490 1.00 85.50 82 TYR A C 1
ATOM 684 O O . TYR A 1 82 ? 6.360 4.214 -21.131 1.00 85.50 82 TYR A O 1
ATOM 692 N N . GLU A 1 83 ? 6.975 2.059 -21.104 1.00 84.88 83 GLU A N 1
ATOM 693 C CA . GLU A 1 83 ? 5.909 1.625 -20.194 1.00 84.88 83 GLU A CA 1
ATOM 694 C C . GLU A 1 83 ? 6.028 2.320 -18.826 1.00 84.88 83 GLU A C 1
ATOM 696 O O . GLU A 1 83 ? 5.042 2.864 -18.333 1.00 84.88 83 GLU A O 1
ATOM 701 N N . ARG A 1 84 ? 7.236 2.402 -18.250 1.00 83.69 84 ARG A N 1
ATOM 702 C CA . ARG A 1 84 ? 7.479 3.084 -16.963 1.00 83.69 84 ARG A CA 1
ATOM 703 C C . ARG A 1 84 ? 7.201 4.586 -17.014 1.00 83.69 84 ARG A C 1
ATOM 705 O O . ARG A 1 84 ? 6.697 5.133 -16.041 1.00 83.69 84 ARG A O 1
ATOM 712 N N . VAL A 1 85 ? 7.532 5.245 -18.125 1.00 78.88 85 VAL A N 1
ATOM 713 C CA . VAL A 1 85 ? 7.318 6.693 -18.296 1.00 78.88 85 VAL A CA 1
ATOM 714 C C . VAL A 1 85 ? 5.851 7.019 -18.576 1.00 78.88 85 VAL A C 1
ATOM 716 O O . VAL A 1 85 ? 5.347 8.032 -18.105 1.00 78.88 85 VAL A O 1
ATOM 719 N N . THR A 1 86 ? 5.155 6.184 -19.349 1.00 78.12 86 THR A N 1
ATOM 720 C CA . THR A 1 86 ? 3.758 6.447 -19.741 1.00 78.12 86 THR A CA 1
ATOM 721 C C . THR A 1 86 ? 2.737 5.987 -18.703 1.00 78.12 86 THR A C 1
ATOM 723 O O . THR A 1 86 ? 1.641 6.542 -18.650 1.00 78.12 86 THR A O 1
ATOM 726 N N . ALA A 1 87 ? 3.077 4.996 -17.878 1.00 76.25 87 ALA A N 1
ATOM 727 C CA . ALA A 1 87 ? 2.222 4.467 -16.822 1.00 76.25 87 ALA A CA 1
ATOM 728 C C . ALA A 1 87 ? 3.065 4.104 -15.583 1.00 76.25 87 ALA A C 1
ATOM 730 O O . ALA A 1 87 ? 3.297 2.918 -15.313 1.00 76.25 87 ALA A O 1
ATOM 731 N N . PRO A 1 88 ? 3.550 5.107 -14.828 1.00 74.56 88 PRO A N 1
ATOM 732 C CA . PRO A 1 88 ? 4.391 4.856 -13.669 1.00 74.56 88 PRO A CA 1
ATOM 733 C C . PRO A 1 88 ? 3.617 4.067 -12.607 1.00 74.56 88 PRO A C 1
ATOM 735 O O . PRO A 1 88 ? 2.564 4.482 -12.123 1.00 74.56 88 PRO A O 1
ATOM 738 N N . LYS A 1 89 ? 4.153 2.906 -12.223 1.00 79.62 89 LYS A N 1
ATOM 739 C CA . LYS A 1 89 ? 3.693 2.172 -11.040 1.00 79.62 89 LYS A CA 1
ATOM 740 C C . LYS A 1 89 ? 4.409 2.752 -9.830 1.00 79.62 89 LYS A C 1
ATOM 742 O O . LYS A 1 89 ? 5.538 2.370 -9.556 1.00 79.62 89 LYS A O 1
ATOM 747 N N . LEU A 1 90 ? 3.772 3.711 -9.165 1.00 79.56 90 LEU A N 1
ATOM 748 C CA . LEU A 1 90 ? 4.376 4.438 -8.045 1.00 79.56 90 LEU A CA 1
ATOM 749 C C . LEU A 1 90 ? 4.258 3.688 -6.714 1.00 79.56 90 LEU A C 1
ATOM 751 O O . LEU A 1 90 ? 5.098 3.860 -5.835 1.00 79.56 90 LEU A O 1
ATOM 755 N N . TYR A 1 91 ? 3.232 2.850 -6.559 1.00 84.31 91 TYR A N 1
ATOM 756 C CA . TYR A 1 91 ? 3.026 2.060 -5.351 1.00 84.31 91 TYR A CA 1
ATOM 757 C C . TYR A 1 91 ? 2.333 0.729 -5.628 1.00 84.31 91 TYR A C 1
ATOM 759 O O . TYR A 1 91 ? 1.582 0.572 -6.594 1.00 84.31 91 TYR A O 1
ATOM 767 N N . GLU A 1 92 ? 2.546 -0.210 -4.713 1.00 87.94 92 GLU A N 1
ATOM 768 C CA . GLU A 1 92 ? 1.852 -1.483 -4.635 1.00 87.94 92 GLU A CA 1
ATOM 769 C C . GLU A 1 92 ? 0.922 -1.483 -3.409 1.00 87.94 92 GLU A C 1
ATOM 771 O O . GLU A 1 92 ? 1.387 -1.294 -2.280 1.00 87.94 92 GLU A O 1
ATOM 776 N N . PRO A 1 93 ? -0.398 -1.665 -3.589 1.00 89.75 93 PRO A N 1
ATOM 777 C CA . PRO A 1 93 ? -1.318 -1.794 -2.468 1.00 89.75 93 PRO A CA 1
ATOM 778 C C . PRO A 1 93 ? -1.239 -3.200 -1.860 1.00 89.75 93 PRO A C 1
ATOM 780 O O . PRO A 1 93 ? -1.448 -4.198 -2.552 1.00 89.75 93 PRO A O 1
ATOM 783 N N . ARG A 1 94 ? -1.034 -3.288 -0.544 1.00 93.00 94 ARG A N 1
ATOM 784 C CA . ARG A 1 94 ? -1.041 -4.547 0.211 1.00 93.00 94 ARG A CA 1
ATOM 785 C C . ARG A 1 94 ? -2.067 -4.496 1.340 1.00 93.00 94 ARG A C 1
ATOM 787 O O . ARG A 1 94 ? -1.911 -3.748 2.296 1.00 93.00 94 ARG A O 1
ATOM 794 N N . ASN A 1 95 ? -3.114 -5.317 1.271 1.00 93.75 95 ASN A N 1
ATOM 795 C CA . ASN A 1 95 ? -4.101 -5.397 2.354 1.00 93.75 95 ASN A CA 1
ATOM 796 C C . ASN A 1 95 ? -3.473 -6.032 3.603 1.00 93.75 95 ASN A C 1
ATOM 798 O O . ASN A 1 95 ? -3.013 -7.172 3.549 1.00 93.75 95 ASN A O 1
ATOM 802 N N . ILE A 1 96 ? -3.488 -5.317 4.723 1.00 94.75 96 ILE A N 1
ATOM 803 C CA . ILE A 1 96 ? -2.945 -5.780 6.006 1.00 94.75 96 ILE A CA 1
ATOM 804 C C . ILE A 1 96 ? -4.047 -6.409 6.848 1.00 94.75 96 ILE A C 1
ATOM 806 O O . ILE A 1 96 ? -3.872 -7.502 7.378 1.00 94.75 96 ILE A O 1
ATOM 810 N N . ILE A 1 97 ? -5.201 -5.746 6.924 1.00 94.38 97 ILE A N 1
ATOM 811 C CA . ILE A 1 97 ? -6.378 -6.210 7.661 1.00 94.38 97 ILE A CA 1
ATOM 812 C C . ILE A 1 97 ? -7.578 -6.163 6.727 1.00 94.38 97 ILE A C 1
ATOM 814 O O . ILE A 1 97 ? -7.769 -5.182 6.011 1.00 94.38 97 ILE A O 1
ATOM 818 N N . GLU A 1 98 ? -8.416 -7.191 6.776 1.00 95.69 98 GLU A N 1
ATOM 819 C CA . GLU A 1 98 ? -9.687 -7.241 6.062 1.00 95.69 98 GLU A CA 1
ATOM 820 C C . GLU A 1 98 ? -10.821 -7.663 6.991 1.00 95.69 98 GLU A C 1
ATOM 822 O O . GLU A 1 98 ? -10.646 -8.495 7.880 1.00 95.69 98 GLU A O 1
ATOM 827 N N . PHE A 1 99 ? -12.009 -7.115 6.766 1.00 94.19 99 PHE A N 1
ATOM 828 C CA . PHE A 1 99 ? -13.220 -7.529 7.451 1.00 94.19 99 PHE A CA 1
ATOM 829 C C . PHE A 1 99 ? -13.898 -8.652 6.665 1.00 94.19 99 PHE A C 1
ATOM 831 O O . PHE A 1 99 ? -14.467 -8.429 5.595 1.00 94.19 99 PHE A O 1
ATOM 838 N N . ARG A 1 100 ? -13.831 -9.875 7.195 1.00 92.75 100 ARG A N 1
ATOM 839 C CA . ARG A 1 100 ? -14.396 -11.083 6.580 1.00 92.75 100 ARG A CA 1
ATOM 840 C C . ARG A 1 100 ? -15.288 -11.790 7.591 1.00 92.75 100 ARG A C 1
ATOM 842 O O . ARG A 1 100 ? -14.889 -11.994 8.733 1.00 92.75 100 ARG A O 1
ATOM 849 N N . GLU A 1 101 ? -16.500 -12.151 7.173 1.00 88.88 101 GLU A N 1
ATOM 850 C CA . GLU A 1 101 ? -17.449 -12.930 7.991 1.00 88.88 101 GLU A CA 1
ATOM 851 C C . GLU A 1 101 ? -17.718 -12.330 9.388 1.00 88.88 101 GLU A C 1
ATOM 853 O O . GLU A 1 101 ? -17.849 -13.042 10.379 1.00 88.88 101 GLU A O 1
ATOM 858 N N . GLY A 1 102 ? -17.789 -10.998 9.488 1.00 88.69 102 GLY A N 1
ATOM 859 C CA . GLY A 1 102 ? -18.107 -10.317 10.747 1.00 88.69 102 GLY A CA 1
ATOM 860 C C . GLY A 1 102 ? -16.916 -10.062 11.678 1.00 88.69 102 GLY A C 1
ATOM 861 O O . GLY A 1 102 ? -17.120 -9.538 12.772 1.00 88.69 102 GLY A O 1
ATOM 862 N N . ARG A 1 103 ? -15.685 -10.394 11.269 1.00 93.44 103 ARG A N 1
ATOM 863 C CA . ARG A 1 103 ? -14.465 -10.188 12.066 1.00 93.44 103 ARG A CA 1
ATOM 864 C C . ARG A 1 103 ? -13.329 -9.573 11.254 1.00 93.44 103 ARG A C 1
ATOM 866 O O . ARG A 1 103 ? -13.266 -9.723 10.036 1.00 93.44 103 ARG A O 1
ATOM 873 N N . TYR A 1 104 ? -12.411 -8.910 11.951 1.00 93.75 104 TYR A N 1
ATOM 874 C CA . TYR A 1 104 ? -11.158 -8.434 11.372 1.00 93.75 104 TYR A CA 1
ATOM 875 C C . TYR A 1 104 ? -10.150 -9.577 11.304 1.00 93.75 104 TYR A C 1
ATOM 877 O O . TYR A 1 104 ? -9.910 -10.260 12.297 1.00 93.75 104 TYR A O 1
ATOM 885 N N . VAL A 1 105 ? -9.582 -9.785 10.121 1.00 93.19 105 VAL A N 1
ATOM 886 C CA . VAL A 1 105 ? -8.599 -10.828 9.844 1.00 93.19 105 VAL A CA 1
ATOM 887 C C . VAL A 1 105 ? -7.334 -10.162 9.303 1.00 93.19 105 VAL A C 1
ATOM 889 O O . VAL A 1 105 ? -7.416 -9.457 8.293 1.00 93.19 105 VAL A O 1
ATOM 892 N N . PRO A 1 106 ? -6.169 -10.365 9.938 1.00 92.31 106 PRO A N 1
ATOM 893 C CA . PRO A 1 106 ? -4.897 -9.972 9.354 1.00 92.31 106 PRO A CA 1
ATOM 894 C C . PRO A 1 106 ? -4.565 -10.887 8.172 1.00 92.31 106 PRO A C 1
ATOM 896 O O . PRO A 1 106 ? -4.656 -12.109 8.274 1.00 92.31 106 PRO A O 1
ATOM 899 N N . VAL A 1 107 ? -4.207 -10.291 7.035 1.00 92.06 107 VAL A N 1
ATOM 900 C CA . VAL A 1 107 ? -4.012 -11.004 5.761 1.00 92.06 107 VAL A CA 1
ATOM 901 C C . VAL A 1 107 ? -2.547 -11.014 5.343 1.00 92.06 107 VAL A C 1
ATOM 903 O O . VAL A 1 107 ? -2.014 -12.075 5.032 1.00 92.06 107 VAL A O 1
ATOM 906 N N . ASN A 1 108 ? -1.877 -9.859 5.360 1.00 92.25 108 ASN A N 1
ATOM 907 C CA . ASN A 1 108 ? -0.466 -9.738 4.997 1.00 92.25 108 ASN A CA 1
ATOM 908 C C . ASN A 1 108 ? 0.299 -8.928 6.035 1.00 92.25 108 ASN A C 1
ATOM 910 O O . ASN A 1 108 ? -0.264 -8.046 6.678 1.00 92.25 108 ASN A O 1
ATOM 914 N N . LYS A 1 109 ? 1.601 -9.194 6.134 1.00 90.56 109 LYS A N 1
ATOM 915 C CA . LYS A 1 109 ? 2.501 -8.472 7.031 1.00 90.56 109 LYS A CA 1
ATOM 916 C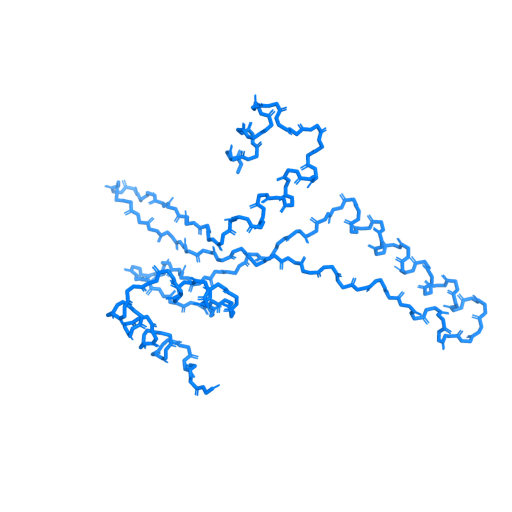 C . LYS A 1 109 ? 2.715 -7.037 6.558 1.00 90.56 109 LYS A C 1
ATOM 918 O O . LYS A 1 109 ? 2.865 -6.803 5.354 1.00 90.56 109 LYS A O 1
ATOM 923 N N . ILE A 1 110 ? 2.800 -6.123 7.522 1.00 91.19 110 ILE A N 1
ATOM 924 C CA . ILE A 1 110 ? 3.223 -4.732 7.308 1.00 91.19 110 ILE A CA 1
ATOM 925 C C . ILE A 1 110 ? 4.689 -4.733 6.864 1.00 91.19 110 ILE A C 1
ATOM 927 O O . ILE A 1 110 ? 5.479 -5.515 7.401 1.00 91.19 110 ILE A O 1
ATOM 931 N N . SER A 1 111 ? 5.055 -3.885 5.903 1.00 90.50 111 SER A N 1
ATOM 932 C CA . SER A 1 111 ? 6.441 -3.736 5.449 1.00 90.50 111 SER A CA 1
ATOM 933 C C . SER A 1 111 ? 7.390 -3.344 6.586 1.00 90.50 111 SER A C 1
ATOM 935 O O . SER A 1 111 ? 7.012 -2.670 7.544 1.00 90.50 111 SER A O 1
ATOM 937 N N . GLU A 1 112 ? 8.658 -3.743 6.474 1.00 88.12 112 GLU A N 1
ATOM 938 C CA . GLU A 1 112 ? 9.677 -3.427 7.479 1.00 88.12 112 GLU A CA 1
ATOM 939 C C . GLU A 1 112 ? 9.817 -1.924 7.719 1.00 88.12 112 GLU A C 1
ATOM 941 O O . GLU A 1 112 ? 9.819 -1.490 8.870 1.00 88.12 112 GLU A O 1
ATOM 946 N N . ARG A 1 113 ? 9.832 -1.137 6.637 1.00 87.50 113 ARG A N 1
ATOM 947 C CA . ARG A 1 113 ? 9.898 0.325 6.691 1.00 87.50 113 ARG A CA 1
ATOM 948 C C . ARG A 1 113 ? 8.806 0.901 7.590 1.00 87.50 113 ARG A C 1
ATOM 950 O O . ARG A 1 113 ? 9.108 1.597 8.555 1.00 87.50 113 ARG A O 1
ATOM 957 N N . ASN A 1 114 ? 7.547 0.569 7.305 1.00 88.19 114 ASN A N 1
ATOM 958 C CA . ASN A 1 114 ? 6.425 1.126 8.053 1.00 88.19 114 ASN A CA 1
ATOM 959 C C . ASN A 1 114 ? 6.357 0.569 9.480 1.00 88.19 114 ASN A C 1
ATOM 961 O O . ASN A 1 114 ? 5.941 1.292 10.376 1.00 88.19 114 ASN A O 1
ATOM 965 N N . ARG A 1 115 ? 6.806 -0.668 9.740 1.00 88.38 115 ARG A N 1
ATOM 966 C CA . ARG A 1 115 ? 6.919 -1.177 11.121 1.00 88.38 115 ARG A CA 1
ATOM 967 C C . ARG A 1 115 ? 7.903 -0.361 11.951 1.00 88.38 115 ARG A C 1
ATOM 969 O O . ARG A 1 115 ? 7.579 -0.024 13.085 1.00 88.38 115 ARG A O 1
ATOM 976 N N . ILE A 1 116 ? 9.081 -0.058 11.403 1.00 88.75 116 ILE A N 1
ATOM 977 C CA . ILE A 1 116 ? 10.097 0.750 12.090 1.00 88.75 116 ILE A CA 1
ATOM 978 C C . ILE A 1 116 ? 9.542 2.148 12.373 1.00 88.75 116 ILE A C 1
ATOM 980 O O . ILE A 1 116 ? 9.590 2.591 13.517 1.00 88.75 116 ILE A O 1
ATOM 984 N N . GLU A 1 117 ? 8.948 2.800 11.368 1.00 87.94 117 GLU A N 1
ATOM 985 C CA . GLU A 1 117 ? 8.317 4.115 11.541 1.00 87.94 117 GLU A CA 1
ATOM 986 C C . GLU A 1 117 ? 7.200 4.088 12.593 1.00 87.94 117 GLU A C 1
ATOM 988 O O . GLU A 1 117 ? 7.121 4.987 13.427 1.00 87.94 117 GLU A O 1
ATOM 993 N N . MET A 1 118 ? 6.349 3.057 12.590 1.00 87.75 118 MET A N 1
ATOM 994 C CA . MET A 1 118 ? 5.275 2.906 13.574 1.00 87.75 118 MET A CA 1
ATOM 995 C C . MET A 1 118 ? 5.822 2.755 14.995 1.00 87.75 118 MET A C 1
ATOM 997 O O . MET A 1 118 ? 5.316 3.415 15.895 1.00 87.75 118 MET A O 1
ATOM 1001 N N . ILE A 1 119 ? 6.857 1.933 15.192 1.00 87.94 119 ILE A N 1
ATOM 1002 C CA . ILE A 1 119 ? 7.485 1.729 16.506 1.00 87.94 119 ILE A CA 1
ATOM 1003 C C . ILE A 1 119 ? 8.127 3.026 17.018 1.00 87.94 119 ILE A C 1
ATOM 1005 O O . ILE A 1 119 ? 7.985 3.341 18.194 1.00 87.94 119 ILE A O 1
ATOM 1009 N N . ASP A 1 120 ? 8.787 3.794 16.149 1.00 88.75 120 ASP A N 1
ATOM 1010 C CA . ASP A 1 120 ? 9.430 5.066 16.518 1.00 88.75 120 ASP A CA 1
ATOM 1011 C C . ASP A 1 120 ? 8.422 6.123 17.012 1.00 88.75 120 ASP A C 1
ATOM 1013 O O . ASP A 1 120 ? 8.743 6.969 17.845 1.00 88.75 120 ASP A O 1
ATOM 1017 N N . HIS A 1 121 ? 7.172 6.041 16.547 1.00 87.38 121 HIS A N 1
ATOM 1018 C CA . HIS A 1 121 ? 6.090 6.955 16.927 1.00 87.38 121 HIS A CA 1
ATOM 1019 C C . HIS A 1 121 ? 5.160 6.399 18.022 1.00 87.38 121 HIS A C 1
ATOM 1021 O O . HIS A 1 121 ? 4.158 7.041 18.352 1.00 87.38 121 HIS A O 1
ATOM 1027 N N . MET A 1 122 ? 5.454 5.223 18.583 1.00 88.44 122 MET A N 1
ATOM 1028 C CA . MET A 1 122 ? 4.658 4.592 19.640 1.00 88.44 122 MET A CA 1
ATOM 1029 C C . MET A 1 122 ? 5.258 4.821 21.029 1.00 88.44 122 MET A C 1
ATOM 1031 O O . MET A 1 122 ? 6.462 4.995 21.206 1.00 88.44 122 MET A O 1
ATOM 1035 N N . SER A 1 123 ? 4.401 4.782 22.052 1.00 90.44 123 SER A N 1
ATOM 1036 C CA . SER A 1 123 ? 4.868 4.694 23.435 1.00 90.44 123 SER A CA 1
ATOM 1037 C C . SER A 1 123 ? 5.535 3.327 23.692 1.00 90.44 123 SER A C 1
ATOM 1039 O O . SER A 1 123 ? 5.281 2.367 22.953 1.00 90.44 123 SER A O 1
ATOM 1041 N N . PRO A 1 124 ? 6.373 3.181 24.737 1.00 87.62 124 PRO A N 1
ATOM 1042 C CA . PRO A 1 124 ? 6.958 1.883 25.086 1.00 87.62 124 PRO A CA 1
ATOM 1043 C C . PRO A 1 124 ? 5.905 0.798 25.363 1.00 87.62 124 PRO A C 1
ATOM 1045 O O . PRO A 1 124 ? 6.090 -0.351 24.968 1.00 87.62 124 PRO A O 1
ATOM 1048 N N . GLU A 1 125 ? 4.788 1.181 25.986 1.00 87.69 125 GLU A N 1
ATOM 1049 C CA . GLU A 1 125 ? 3.659 0.303 26.317 1.00 87.69 125 GLU A CA 1
ATOM 1050 C C . GLU A 1 125 ? 2.937 -0.179 25.045 1.00 87.69 125 GLU A C 1
ATOM 1052 O O . GLU A 1 125 ? 2.714 -1.377 24.864 1.00 87.69 125 GLU A O 1
ATOM 1057 N N . ASP A 1 126 ? 2.651 0.736 24.112 1.00 88.88 126 ASP A N 1
ATOM 1058 C CA . ASP A 1 126 ? 2.020 0.399 22.829 1.00 88.88 126 ASP A CA 1
ATOM 1059 C C . ASP A 1 126 ? 2.945 -0.439 21.940 1.00 88.88 126 ASP A C 1
ATOM 1061 O O . ASP A 1 126 ? 2.490 -1.334 21.227 1.00 88.88 126 ASP A O 1
ATOM 1065 N N . THR A 1 127 ? 4.254 -0.183 22.001 1.00 88.50 127 THR A N 1
ATOM 1066 C CA . THR A 1 127 ? 5.262 -0.919 21.230 1.00 88.50 127 THR A CA 1
ATOM 1067 C C . THR A 1 127 ? 5.287 -2.398 21.607 1.00 88.50 127 THR A C 1
ATOM 1069 O O . THR A 1 127 ? 5.403 -3.257 20.732 1.00 88.50 127 THR A O 1
ATOM 1072 N N . GLU A 1 128 ? 5.187 -2.718 22.898 1.00 89.06 128 GLU A N 1
ATOM 1073 C CA . GLU A 1 128 ? 5.161 -4.104 23.372 1.00 89.06 128 GLU A CA 1
ATOM 1074 C C . GLU A 1 128 ? 3.884 -4.827 22.922 1.00 89.06 128 GLU A C 1
ATOM 1076 O O . GLU A 1 128 ? 3.950 -5.947 22.401 1.00 89.06 128 GLU A O 1
ATOM 1081 N N . GLY A 1 129 ? 2.733 -4.151 23.015 1.00 88.38 129 GLY A N 1
ATOM 1082 C CA . GLY A 1 129 ? 1.466 -4.654 22.481 1.00 88.38 129 GLY A CA 1
ATOM 1083 C C . GLY A 1 129 ? 1.513 -4.878 20.966 1.00 88.38 129 GLY A C 1
ATOM 1084 O O . GLY A 1 129 ? 1.066 -5.914 20.472 1.00 88.38 129 GLY A O 1
ATOM 1085 N N . PHE A 1 130 ? 2.119 -3.950 20.224 1.00 88.06 130 PHE A N 1
ATOM 1086 C CA . PHE A 1 130 ? 2.273 -4.055 18.776 1.00 88.06 130 PHE A CA 1
ATOM 1087 C C . PHE A 1 130 ? 3.187 -5.217 18.374 1.00 88.06 130 PHE A C 1
ATOM 1089 O O . PHE A 1 130 ? 2.818 -6.007 17.509 1.00 88.06 130 PHE A O 1
ATOM 1096 N N . LYS A 1 131 ? 4.343 -5.382 19.028 1.00 86.50 131 LYS A N 1
ATOM 1097 C CA . LYS A 1 131 ? 5.246 -6.519 18.778 1.00 86.50 131 LYS A CA 1
ATOM 1098 C C . LYS A 1 131 ? 4.563 -7.858 19.050 1.00 86.50 131 LYS A C 1
ATOM 1100 O O . LYS A 1 131 ? 4.634 -8.747 18.207 1.00 86.50 131 LYS A O 1
ATOM 1105 N N . SER A 1 132 ? 3.840 -7.958 20.165 1.00 88.44 132 SER A N 1
ATOM 1106 C CA . SER A 1 132 ? 3.073 -9.160 20.515 1.00 88.44 132 SER A CA 1
ATOM 1107 C C . SER A 1 132 ? 2.022 -9.488 19.447 1.00 88.44 132 SER A C 1
ATOM 1109 O O . SER A 1 132 ? 1.888 -10.637 19.034 1.00 88.44 132 SER A O 1
ATOM 1111 N N . PHE A 1 133 ? 1.323 -8.471 18.928 1.00 87.19 133 PHE A N 1
ATOM 1112 C CA . PHE A 1 133 ? 0.362 -8.634 17.835 1.00 87.19 133 PHE A CA 1
ATOM 1113 C C . PHE A 1 133 ? 1.017 -9.140 16.538 1.00 87.19 133 PHE A C 1
ATOM 1115 O O . PHE A 1 133 ? 0.459 -10.022 15.878 1.00 87.19 133 PHE A O 1
ATOM 1122 N N . LEU A 1 134 ? 2.185 -8.597 16.168 1.00 86.81 134 LEU A N 1
ATOM 1123 C CA . LEU A 1 134 ? 2.935 -9.039 14.986 1.00 86.81 134 LEU A CA 1
ATOM 1124 C C . LEU A 1 134 ? 3.379 -10.502 15.110 1.00 86.81 134 LEU A C 1
ATOM 1126 O O . LEU A 1 134 ? 3.303 -11.257 14.138 1.00 86.81 134 LEU A O 1
ATOM 1130 N N . GLU A 1 135 ? 3.820 -10.905 16.299 1.00 86.69 135 GLU A N 1
ATOM 1131 C CA . GLU A 1 135 ? 4.243 -12.272 16.587 1.00 86.69 135 GLU A CA 1
ATOM 1132 C C . GLU A 1 135 ? 3.065 -13.254 16.515 1.00 86.69 135 GLU A C 1
ATOM 1134 O O . GLU A 1 135 ? 3.155 -14.266 15.821 1.00 86.69 135 GLU A O 1
ATOM 1139 N N . GLU A 1 136 ? 1.932 -12.923 17.137 1.00 87.62 136 GLU A N 1
ATOM 1140 C CA . GLU A 1 136 ? 0.736 -13.775 17.153 1.00 87.62 136 GLU A CA 1
ATOM 1141 C C . GLU A 1 136 ? 0.185 -14.050 15.745 1.00 87.62 136 GLU A C 1
ATOM 1143 O O . GLU A 1 136 ? -0.205 -15.176 15.430 1.00 87.62 136 GLU A O 1
ATOM 1148 N N . HIS A 1 137 ? 0.160 -13.034 14.878 1.00 83.88 137 HIS A N 1
ATOM 1149 C CA . HIS A 1 137 ? -0.522 -13.127 13.584 1.00 83.88 137 HIS A CA 1
ATOM 1150 C C . HIS A 1 137 ? 0.404 -13.464 12.416 1.00 83.88 137 HIS A C 1
ATOM 1152 O O . HIS A 1 137 ? -0.047 -14.025 11.414 1.00 83.88 137 HIS A O 1
ATOM 1158 N N . TRP A 1 138 ? 1.691 -13.130 12.519 1.00 83.56 138 TRP A N 1
ATOM 1159 C CA . TRP A 1 138 ? 2.645 -13.273 11.420 1.00 83.56 138 TRP A CA 1
ATOM 1160 C C . TRP A 1 138 ? 3.958 -13.965 11.801 1.00 83.56 138 TRP A C 1
ATOM 1162 O O . TRP A 1 138 ? 4.802 -14.157 10.915 1.00 83.56 138 TRP A O 1
ATOM 1172 N N . GLY A 1 139 ? 4.119 -14.380 13.063 1.00 72.44 139 GLY A N 1
ATOM 1173 C CA . GLY A 1 139 ? 5.221 -15.223 13.534 1.00 72.44 139 GLY A CA 1
ATOM 1174 C C . GLY A 1 139 ? 6.609 -14.601 13.388 1.00 72.44 139 GLY A C 1
ATOM 1175 O O . GLY A 1 139 ? 7.573 -15.329 13.165 1.00 72.44 139 GLY A O 1
ATOM 1176 N N . GLU A 1 140 ? 6.726 -13.271 13.422 1.00 58.50 140 GLU A N 1
ATOM 1177 C CA . GLU A 1 140 ? 8.010 -12.586 13.238 1.00 58.50 140 GLU A CA 1
ATOM 1178 C C . GLU A 1 140 ? 8.703 -12.298 14.568 1.00 58.50 140 GLU A C 1
ATOM 1180 O O . GLU A 1 140 ? 8.467 -11.257 15.170 1.00 58.50 140 GLU A O 1
ATOM 1185 N N . VAL A 1 141 ? 9.635 -13.170 14.960 1.00 47.31 141 VAL A N 1
ATOM 1186 C CA . VAL A 1 141 ? 10.819 -12.744 15.716 1.00 47.31 141 VAL A CA 1
ATOM 1187 C C . VAL A 1 141 ? 12.042 -13.488 15.193 1.00 47.31 141 VAL A C 1
ATOM 1189 O O . VAL A 1 141 ? 12.162 -14.702 15.364 1.00 47.31 141 VAL A O 1
ATOM 1192 N N . SER A 1 142 ? 12.965 -12.749 14.581 1.00 38.59 142 SER A N 1
ATOM 1193 C CA . SER A 1 142 ? 14.407 -12.767 14.888 1.00 38.59 142 SER A CA 1
ATOM 1194 C C . SER A 1 142 ? 15.089 -11.627 14.147 1.00 38.59 142 SER A C 1
ATOM 1196 O O . SER A 1 142 ? 14.978 -11.600 12.903 1.00 38.59 142 SER A O 1
#

Secondary structure (DSSP, 8-state):
--HHHHHHHTT--S-HHHHHHHHHHH--EEEEEEE-TT--EEEEEEEEEEEPP-PPPP-GGGT--SHHHHHHHHHHHHHHHHHHHHS---EEEEEEEEEETTEEEE-SPPPHHHHHHHHHTS-HHHHHHHHHHHHHHH----

pLDDT: mean 81.6, std 13.48, range [38.59, 95.81]

Organism: Caenorhabditis japonica (NCBI:txid281687)

Sequence (142 aa):
MSLRNSLMKTGMFHDETIAEEQVVNVLNFDIHLKKDFDGRRYIERITECIPTELAPLPDNYKKVIGLENKFEKFFDTQREYYERVTAPKLYEPRNIIEFREGRYVPVNKISERNRIEMIDHMSPEDTEGFKSFLEEHWGEVS

Radius of gyration: 21.18 Å; chains: 1; bounding box: 55×41×60 Å